Protein AF-A0A7C5RI23-F1 (afdb_monomer)

Structure (mmCIF, N/CA/C/O backbone):
data_AF-A0A7C5RI23-F1
#
_entry.id   AF-A0A7C5RI23-F1
#
loop_
_atom_site.group_PDB
_atom_site.id
_atom_site.type_symbol
_atom_site.label_atom_id
_atom_site.label_alt_id
_atom_site.label_comp_id
_atom_site.label_asym_id
_atom_site.label_entity_id
_atom_site.label_seq_id
_atom_site.pdbx_PDB_ins_code
_atom_site.Cartn_x
_atom_site.Cartn_y
_atom_site.Cartn_z
_atom_site.occupancy
_atom_site.B_iso_or_equiv
_atom_site.auth_seq_id
_atom_site.auth_comp_id
_atom_site.auth_asym_id
_atom_site.auth_atom_id
_atom_site.pdbx_PDB_model_nu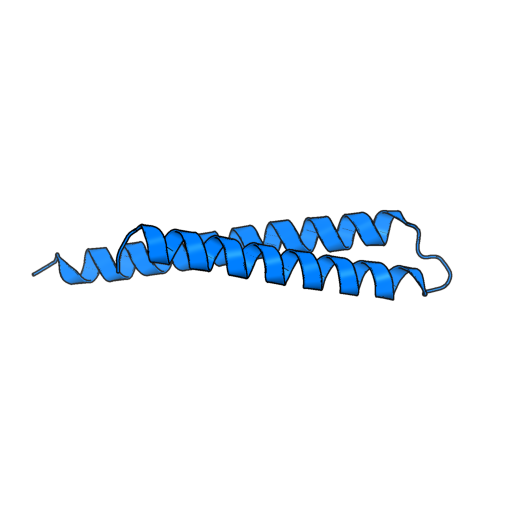m
ATOM 1 N N . MET A 1 1 ? -12.442 1.683 21.213 1.00 52.06 1 MET A N 1
ATOM 2 C CA . MET A 1 1 ? -11.221 2.123 20.511 1.00 52.06 1 MET A CA 1
ATOM 3 C C . MET A 1 1 ? -11.587 3.446 19.878 1.00 52.06 1 MET A C 1
ATOM 5 O O . MET A 1 1 ? -12.480 3.440 19.039 1.00 52.06 1 MET A O 1
ATOM 9 N N . ASP A 1 2 ? -11.041 4.558 20.370 1.00 55.56 2 ASP A N 1
ATOM 10 C CA . ASP A 1 2 ? -11.424 5.898 19.912 1.00 55.56 2 ASP A CA 1
ATOM 11 C C . ASP A 1 2 ? -11.306 6.016 18.391 1.00 55.56 2 ASP A C 1
ATOM 13 O O . ASP A 1 2 ? -10.357 5.504 17.790 1.00 55.56 2 ASP A O 1
ATOM 17 N N . SER A 1 3 ? -12.251 6.711 17.758 1.00 56.50 3 SER A N 1
ATOM 18 C CA . SER A 1 3 ? -12.321 6.882 16.299 1.00 56.50 3 SER A CA 1
ATOM 19 C C . SER A 1 3 ? -11.019 7.442 15.705 1.00 56.50 3 SER A C 1
ATOM 21 O O . SER A 1 3 ? -10.657 7.122 14.575 1.00 56.50 3 SER A O 1
ATOM 23 N N . LYS A 1 4 ? -10.261 8.210 16.502 1.00 66.88 4 LYS A N 1
ATOM 24 C CA . LYS A 1 4 ? -8.937 8.747 16.152 1.00 66.88 4 LYS A CA 1
ATOM 25 C C . LYS A 1 4 ? -7.866 7.661 16.005 1.00 66.88 4 LYS A C 1
ATOM 27 O O . LYS A 1 4 ? -7.021 7.764 15.123 1.00 66.88 4 LYS A O 1
ATOM 32 N N . GLY A 1 5 ? -7.920 6.605 16.819 1.00 67.44 5 GLY A N 1
ATOM 33 C CA . GLY A 1 5 ? -7.006 5.467 16.719 1.00 67.44 5 GLY A CA 1
ATOM 34 C C . GLY A 1 5 ? -7.222 4.688 15.423 1.00 67.44 5 GLY A C 1
ATOM 35 O O . GLY A 1 5 ? -6.264 4.448 14.694 1.00 67.44 5 GLY A O 1
ATOM 36 N N . LYS A 1 6 ? -8.482 4.374 15.082 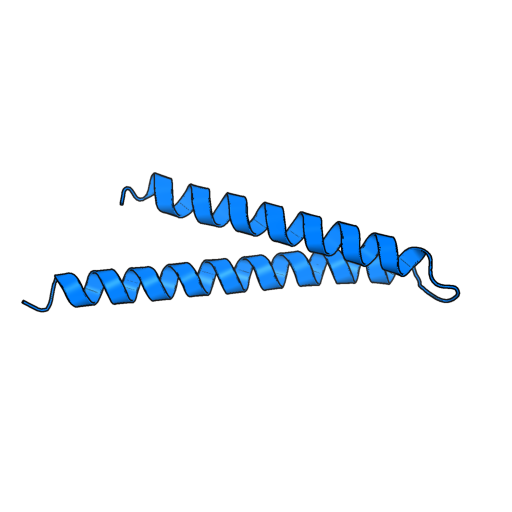1.00 65.44 6 LYS A N 1
ATOM 37 C CA . LYS A 1 6 ? -8.840 3.643 13.848 1.00 65.44 6 LYS A CA 1
ATOM 38 C C . LYS A 1 6 ? -8.343 4.357 12.582 1.00 65.44 6 LYS A C 1
ATOM 40 O O . LYS A 1 6 ? -7.749 3.717 11.720 1.00 65.44 6 LYS A O 1
ATOM 45 N N . ILE A 1 7 ? -8.516 5.680 12.499 1.00 72.75 7 ILE A N 1
ATOM 46 C CA . ILE A 1 7 ? -8.038 6.484 11.360 1.00 72.75 7 ILE A CA 1
ATOM 47 C C . ILE A 1 7 ? -6.507 6.436 11.253 1.00 72.75 7 ILE A C 1
ATOM 49 O O . ILE A 1 7 ? -5.978 6.257 10.159 1.00 72.75 7 ILE A O 1
ATOM 53 N N . ASN A 1 8 ? -5.790 6.524 12.376 1.00 75.06 8 ASN A N 1
ATOM 54 C CA . ASN A 1 8 ? -4.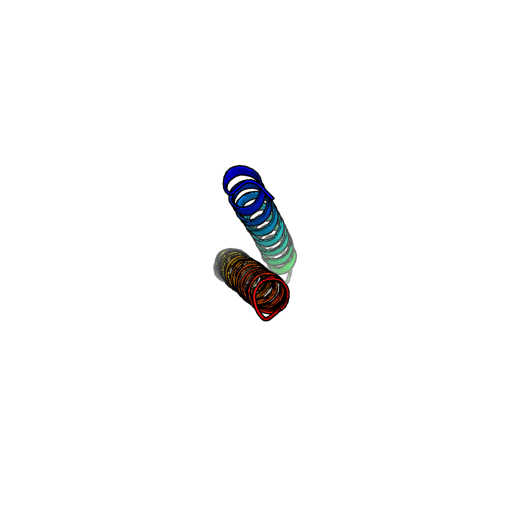328 6.516 12.366 1.00 75.06 8 ASN A CA 1
ATOM 55 C C . ASN A 1 8 ? -3.757 5.183 11.849 1.00 75.06 8 ASN A C 1
ATOM 57 O O . ASN A 1 8 ? -2.835 5.180 11.039 1.00 75.06 8 ASN A O 1
ATOM 61 N N . TYR A 1 9 ? -4.345 4.046 12.240 1.00 75.50 9 TYR A N 1
ATOM 62 C CA . TYR A 1 9 ? -3.925 2.737 11.724 1.00 75.50 9 TYR A CA 1
ATOM 63 C C . TYR A 1 9 ? -4.155 2.602 10.215 1.00 75.50 9 TYR A C 1
ATOM 65 O O . TYR A 1 9 ? -3.282 2.101 9.511 1.00 75.50 9 TYR A O 1
ATOM 73 N N . ILE A 1 10 ? -5.291 3.083 9.706 1.00 79.12 10 ILE A N 1
ATOM 74 C CA . ILE A 1 10 ? -5.605 3.073 8.269 1.00 79.12 10 ILE A CA 1
ATOM 75 C C . ILE A 1 10 ? -4.572 3.877 7.471 1.00 79.12 10 ILE A C 1
ATOM 77 O O . ILE A 1 10 ? -4.080 3.410 6.439 1.00 79.12 10 ILE A O 1
ATOM 81 N N . VAL A 1 11 ? -4.221 5.066 7.964 1.00 79.88 11 VAL A N 1
ATOM 82 C CA . VAL A 1 11 ? -3.238 5.948 7.324 1.00 79.88 11 VAL A CA 1
ATOM 83 C C . VAL A 1 11 ? -1.856 5.297 7.319 1.00 79.88 11 VAL A C 1
ATOM 85 O O . VAL A 1 11 ? -1.229 5.215 6.266 1.00 79.88 11 VAL A O 1
ATOM 88 N N . VAL A 1 12 ? -1.408 4.760 8.458 1.00 82.75 12 VAL A N 1
ATOM 89 C CA . VAL A 1 12 ? -0.102 4.092 8.571 1.00 82.75 12 VAL A CA 1
ATOM 90 C C . VAL A 1 12 ? -0.007 2.894 7.624 1.00 82.75 12 VAL A C 1
ATOM 92 O O . VAL A 1 12 ? 0.960 2.791 6.873 1.00 82.75 12 VAL A O 1
ATOM 95 N N . PHE A 1 13 ? -1.016 2.019 7.592 1.00 78.62 13 PHE A N 1
ATOM 96 C CA . PHE A 1 13 ? -1.016 0.870 6.682 1.00 78.62 13 PHE A CA 1
ATOM 97 C C . PHE A 1 13 ? -0.999 1.290 5.210 1.00 78.62 13 PHE A C 1
ATOM 99 O O . PHE A 1 13 ? -0.239 0.725 4.426 1.00 78.62 13 PHE A O 1
ATOM 106 N N . SER A 1 14 ? -1.782 2.303 4.838 1.00 77.38 14 SER A N 1
ATOM 107 C CA . SER A 1 14 ? -1.807 2.807 3.460 1.00 77.38 14 SER A CA 1
ATOM 108 C C . SER A 1 14 ? -0.437 3.346 3.029 1.00 77.38 14 SER A C 1
ATOM 110 O O . SER A 1 14 ? 0.021 3.041 1.930 1.00 77.38 14 SER A O 1
ATOM 112 N N . ILE A 1 15 ? 0.254 4.078 3.912 1.00 83.12 15 ILE A N 1
ATOM 113 C CA . ILE A 1 15 ? 1.611 4.589 3.658 1.00 83.12 15 ILE A CA 1
ATOM 114 C C . ILE A 1 15 ? 2.605 3.434 3.488 1.00 83.12 15 ILE A C 1
ATOM 116 O O . ILE A 1 15 ? 3.390 3.434 2.541 1.00 83.12 15 ILE A O 1
ATOM 120 N N . VAL A 1 16 ? 2.554 2.425 4.362 1.00 86.81 16 VAL A N 1
ATOM 121 C CA . VAL A 1 16 ? 3.451 1.259 4.294 1.00 86.81 16 VAL A CA 1
ATOM 122 C C . VAL A 1 16 ? 3.289 0.512 2.968 1.00 86.81 16 VAL A C 1
ATOM 124 O O . VAL A 1 16 ? 4.281 0.231 2.297 1.00 86.81 16 VAL A O 1
ATOM 127 N N . PHE A 1 17 ? 2.054 0.236 2.547 1.00 82.56 17 PHE A N 1
ATOM 128 C CA . PHE A 1 17 ? 1.798 -0.456 1.282 1.00 82.56 17 PHE A CA 1
ATOM 129 C C . PHE A 1 17 ? 2.197 0.374 0.054 1.00 82.56 17 PHE A C 1
ATOM 131 O O . PHE A 1 17 ? 2.723 -0.187 -0.908 1.00 82.56 17 PHE A O 1
ATOM 138 N N . ALA A 1 18 ? 2.021 1.698 0.09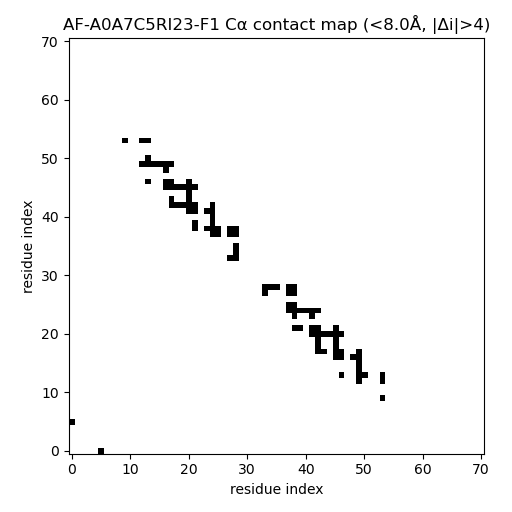4 1.00 78.00 18 ALA A N 1
ATOM 139 C CA . ALA A 1 18 ? 2.490 2.584 -0.969 1.00 78.00 18 ALA A CA 1
ATOM 140 C C . ALA A 1 18 ? 4.024 2.564 -1.100 1.00 78.00 18 ALA A C 1
ATOM 142 O O . ALA A 1 18 ? 4.542 2.475 -2.213 1.00 78.00 18 ALA A O 1
ATOM 143 N N . ILE A 1 19 ? 4.753 2.575 0.023 1.00 84.88 19 ILE A N 1
ATOM 144 C CA . ILE A 1 19 ? 6.221 2.479 0.039 1.00 84.88 19 ILE A CA 1
ATOM 145 C C . ILE A 1 19 ? 6.683 1.126 -0.513 1.00 84.88 19 ILE A C 1
ATOM 147 O O . ILE A 1 19 ? 7.571 1.085 -1.361 1.00 84.88 19 ILE A O 1
ATOM 151 N N . ILE A 1 20 ? 6.061 0.020 -0.090 1.00 86.31 20 ILE A N 1
ATOM 152 C CA . ILE A 1 20 ? 6.388 -1.323 -0.596 1.00 86.31 20 ILE A CA 1
ATOM 153 C C . ILE A 1 20 ? 6.143 -1.407 -2.108 1.00 86.31 20 ILE A C 1
ATOM 155 O O . ILE A 1 20 ? 7.001 -1.898 -2.841 1.00 86.31 20 ILE A O 1
ATOM 159 N N . GLY A 1 21 ? 5.005 -0.891 -2.584 1.00 81.81 21 GLY A N 1
ATOM 160 C CA . GLY A 1 21 ? 4.678 -0.841 -4.011 1.00 81.81 21 GLY A CA 1
ATOM 161 C C . GLY A 1 21 ? 5.677 -0.009 -4.818 1.00 81.81 21 GLY A C 1
ATOM 162 O O . GLY A 1 21 ? 6.101 -0.429 -5.893 1.00 81.81 21 GLY A O 1
ATOM 163 N N . PHE A 1 22 ? 6.119 1.127 -4.273 1.00 78.88 22 PHE A N 1
ATOM 164 C CA . PHE A 1 22 ? 7.139 1.976 -4.889 1.00 78.88 22 PHE A CA 1
ATOM 165 C C . PHE A 1 22 ? 8.508 1.285 -4.965 1.00 78.88 22 PHE A C 1
ATOM 167 O O . PHE A 1 22 ? 9.127 1.271 -6.026 1.00 78.88 22 PHE A O 1
ATOM 174 N N . ILE A 1 23 ? 8.965 0.664 -3.871 1.00 85.69 23 ILE A N 1
ATOM 175 C CA . ILE A 1 23 ? 10.241 -0.070 -3.825 1.00 85.69 23 ILE A CA 1
ATOM 176 C C . ILE A 1 23 ? 10.215 -1.252 -4.797 1.00 85.69 23 ILE A C 1
ATOM 178 O O . ILE A 1 23 ? 11.171 -1.462 -5.541 1.00 85.69 23 ILE A O 1
ATOM 182 N N . SER A 1 24 ? 9.111 -2.003 -4.820 1.00 82.94 24 SER A N 1
ATOM 183 C CA . SER A 1 24 ? 8.928 -3.115 -5.751 1.00 82.94 24 SER A CA 1
ATOM 184 C C . SER A 1 24 ? 8.955 -2.626 -7.200 1.00 82.94 24 SER A C 1
ATOM 186 O O . SER A 1 24 ? 9.726 -3.150 -8.001 1.00 82.94 24 SER A O 1
ATOM 188 N N . GLY A 1 25 ? 8.200 -1.571 -7.523 1.00 81.81 25 GLY A N 1
ATOM 189 C CA . GLY A 1 25 ? 8.197 -0.957 -8.851 1.00 81.81 25 GLY A CA 1
ATOM 190 C C . GLY A 1 25 ? 9.578 -0.455 -9.282 1.00 81.81 25 GLY A C 1
ATOM 191 O O . GLY A 1 25 ? 9.981 -0.694 -10.417 1.00 81.81 25 GLY A O 1
ATOM 192 N N . TYR A 1 26 ? 10.337 0.166 -8.372 1.00 81.25 26 TYR A N 1
ATOM 193 C CA . TYR A 1 26 ? 11.715 0.597 -8.622 1.00 81.25 26 TYR A CA 1
ATOM 194 C C . TYR A 1 26 ? 12.645 -0.591 -8.893 1.00 81.25 26 TYR A C 1
ATOM 196 O O . TYR A 1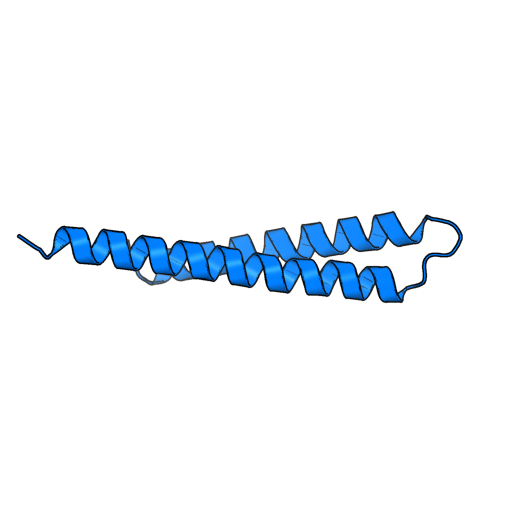 26 ? 13.402 -0.566 -9.858 1.00 81.25 26 TYR A O 1
ATOM 204 N N . PHE A 1 27 ? 12.546 -1.675 -8.119 1.00 82.00 27 PHE A N 1
ATOM 205 C CA . PHE A 1 27 ? 13.335 -2.885 -8.361 1.00 82.00 27 PHE A CA 1
ATOM 206 C C . PHE A 1 27 ? 13.079 -3.471 -9.758 1.00 82.00 27 PHE A C 1
ATOM 208 O O . PHE A 1 27 ? 14.014 -3.864 -10.453 1.00 82.00 27 PHE A O 1
ATOM 215 N N . PHE A 1 28 ? 11.823 -3.454 -10.213 1.00 79.06 28 PHE A N 1
ATOM 216 C CA . PHE A 1 28 ? 11.476 -3.914 -11.556 1.00 79.06 28 PHE A CA 1
ATOM 217 C C . PHE A 1 28 ? 12.046 -3.041 -12.674 1.00 79.06 28 PHE A C 1
ATOM 219 O O . PHE A 1 28 ? 12.215 -3.565 -13.768 1.00 79.06 28 PHE A O 1
ATOM 226 N N . THR A 1 29 ? 12.395 -1.773 -12.420 1.00 79.62 29 THR A N 1
ATOM 227 C CA . THR A 1 29 ? 13.020 -0.903 -13.438 1.00 79.62 29 THR A CA 1
ATOM 228 C C . THR A 1 29 ? 14.472 -1.254 -13.780 1.00 79.62 29 THR A C 1
ATOM 230 O O . THR A 1 29 ? 14.993 -0.770 -14.782 1.00 79.62 29 THR A O 1
ATOM 233 N N . PHE A 1 30 ? 15.129 -2.115 -12.992 1.00 79.94 30 PHE A N 1
ATOM 234 C CA . PHE A 1 30 ? 16.482 -2.602 -13.289 1.00 79.94 30 PHE A CA 1
ATOM 235 C C . PHE A 1 30 ? 16.508 -3.776 -14.274 1.00 79.94 30 PHE A C 1
ATOM 237 O O . PHE A 1 30 ? 17.585 -4.171 -14.723 1.00 79.94 30 PHE A O 1
ATOM 244 N N . PHE A 1 31 ? 15.352 -4.354 -14.617 1.00 79.12 31 PHE A N 1
ATOM 245 C CA . PHE A 1 31 ? 15.298 -5.459 -15.566 1.00 79.12 31 PHE A CA 1
ATOM 246 C C . PHE A 1 31 ? 15.374 -4.942 -17.010 1.00 79.12 31 PHE A C 1
ATOM 248 O O . PHE A 1 31 ? 14.628 -4.043 -17.395 1.00 79.12 31 PHE A O 1
ATOM 255 N N . PRO A 1 32 ? 16.236 -5.508 -17.868 1.00 67.69 32 PRO A N 1
ATOM 256 C CA . PRO A 1 32 ? 16.304 -5.091 -19.264 1.00 67.69 32 PRO A CA 1
ATOM 257 C C . PRO A 1 32 ? 14.948 -5.327 -19.954 1.00 67.69 32 PRO A C 1
ATOM 259 O O . PRO A 1 32 ? 14.447 -6.449 -19.992 1.00 67.69 32 PRO A O 1
ATOM 262 N N . GLY A 1 33 ? 14.341 -4.251 -20.469 1.00 74.19 33 GLY A N 1
ATOM 263 C CA . GLY A 1 33 ? 13.002 -4.256 -21.078 1.00 74.19 33 GLY A CA 1
ATOM 264 C C . GLY A 1 33 ? 11.882 -3.682 -20.198 1.00 74.19 33 GLY A C 1
ATOM 265 O O . GLY A 1 33 ? 10.757 -3.520 -20.673 1.00 74.19 33 GLY A O 1
ATOM 266 N N . SER A 1 34 ? 12.159 -3.329 -18.940 1.00 73.50 34 SER A N 1
ATOM 267 C CA . SER A 1 34 ? 11.187 -2.660 -18.074 1.00 73.50 34 SER A CA 1
ATOM 268 C C . SER A 1 34 ? 11.081 -1.164 -18.382 1.00 73.50 34 SER A C 1
ATOM 270 O O . SER A 1 34 ? 12.077 -0.443 -18.359 1.00 73.50 34 SER A O 1
ATOM 272 N N . ASN A 1 35 ? 9.863 -0.678 -18.618 1.00 74.94 35 ASN A N 1
ATOM 273 C CA . ASN A 1 35 ? 9.578 0.748 -18.791 1.00 74.94 35 ASN A CA 1
ATOM 274 C C . ASN A 1 35 ? 9.290 1.425 -17.441 1.00 74.94 35 ASN A C 1
ATOM 276 O O . ASN A 1 35 ? 8.754 0.788 -16.535 1.00 74.94 35 ASN A O 1
ATOM 280 N N . PHE A 1 36 ? 9.513 2.743 -17.342 1.00 77.75 36 PHE A N 1
ATOM 281 C CA . PHE A 1 36 ? 9.126 3.572 -16.181 1.00 77.75 36 PHE A CA 1
ATOM 282 C C . PHE A 1 36 ? 7.654 3.398 -15.750 1.00 77.75 36 PHE A C 1
ATOM 284 O O . PHE A 1 36 ? 7.313 3.618 -14.591 1.00 77.75 36 PHE A O 1
ATOM 291 N N . ILE A 1 37 ? 6.786 2.937 -16.658 1.00 80.88 37 ILE A N 1
ATOM 292 C CA . ILE A 1 37 ? 5.396 2.538 -16.389 1.00 80.88 37 ILE A CA 1
ATOM 293 C C . ILE A 1 37 ? 5.282 1.502 -15.258 1.00 80.88 37 ILE A C 1
ATOM 295 O O . ILE A 1 37 ? 4.332 1.568 -14.484 1.00 80.88 37 ILE A O 1
ATOM 299 N N . LEU A 1 38 ? 6.241 0.583 -15.112 1.00 79.56 38 LEU A N 1
ATOM 300 C CA . LEU A 1 38 ? 6.234 -0.432 -14.048 1.00 79.56 38 LEU A CA 1
ATOM 301 C C . LEU A 1 38 ? 6.363 0.179 -12.649 1.00 79.56 38 LEU A C 1
ATOM 303 O O . LEU A 1 38 ? 5.822 -0.364 -11.688 1.00 79.56 38 LEU A O 1
ATOM 307 N N . LEU A 1 39 ? 7.014 1.336 -12.543 1.00 79.25 39 LEU A N 1
ATOM 308 C CA . LEU A 1 39 ? 7.173 2.062 -11.289 1.00 79.25 39 LEU A CA 1
ATOM 309 C C . LEU A 1 39 ? 5.835 2.680 -10.854 1.00 79.25 39 LEU A C 1
ATOM 311 O O . LEU A 1 39 ? 5.402 2.500 -9.715 1.00 79.25 39 LEU A O 1
ATOM 315 N N . PHE A 1 40 ? 5.123 3.309 -11.795 1.00 80.88 40 PHE A N 1
ATOM 316 C CA . PHE A 1 40 ? 3.765 3.816 -11.572 1.00 80.88 40 PHE A CA 1
ATOM 317 C C . PHE A 1 40 ? 2.761 2.692 -11.310 1.00 80.88 40 PHE A C 1
ATOM 319 O O . PHE A 1 40 ? 1.903 2.830 -10.441 1.00 80.88 40 PHE A O 1
ATOM 326 N N . LEU A 1 41 ? 2.888 1.567 -12.016 1.00 84.19 41 LEU A N 1
ATOM 327 C CA . LEU A 1 41 ? 2.033 0.401 -11.822 1.00 84.19 41 LEU A CA 1
ATOM 328 C C . LEU A 1 41 ? 2.239 -0.216 -10.432 1.00 84.19 41 LEU A C 1
ATOM 330 O O . LEU A 1 41 ? 1.262 -0.482 -9.739 1.00 84.19 41 LEU A O 1
ATOM 334 N N . GLY A 1 42 ? 3.490 -0.384 -9.993 1.00 81.94 42 GLY A N 1
ATOM 335 C CA . GLY A 1 42 ? 3.817 -0.884 -8.655 1.00 81.94 42 GLY A CA 1
ATOM 336 C C . GLY A 1 42 ? 3.286 0.024 -7.545 1.00 81.94 42 GLY A C 1
ATOM 337 O O . GLY A 1 42 ? 2.667 -0.451 -6.593 1.00 81.94 42 GLY A O 1
ATOM 338 N N . PHE A 1 43 ? 3.438 1.342 -7.703 1.00 79.81 43 PHE A N 1
ATOM 339 C CA . PHE A 1 43 ? 2.870 2.324 -6.781 1.00 79.81 43 PHE A CA 1
ATOM 340 C C . PHE A 1 43 ? 1.335 2.270 -6.741 1.00 79.81 43 PHE A C 1
ATOM 342 O O . PHE A 1 43 ? 0.744 2.225 -5.660 1.00 79.81 43 PHE A O 1
ATOM 349 N N . PHE A 1 44 ? 0.683 2.212 -7.907 1.00 84.69 44 PHE A N 1
ATOM 350 C CA . PHE A 1 44 ? -0.773 2.126 -8.012 1.00 84.69 44 PHE A CA 1
ATOM 351 C C . PHE A 1 44 ? -1.317 0.853 -7.354 1.00 84.69 44 PHE A C 1
ATOM 353 O O . PHE A 1 44 ? -2.238 0.925 -6.541 1.00 84.69 44 PHE A O 1
ATOM 360 N N . VAL A 1 45 ? -0.707 -0.305 -7.629 1.00 86.75 45 VAL A N 1
ATOM 361 C CA . VAL A 1 45 ? -1.074 -1.578 -6.988 1.00 86.75 45 VAL A CA 1
ATOM 362 C C . VAL A 1 45 ? -0.866 -1.507 -5.473 1.00 86.75 45 VAL A C 1
ATOM 364 O O . VAL A 1 45 ? -1.730 -1.964 -4.726 1.00 86.75 45 VAL A O 1
ATOM 367 N N . GLY A 1 46 ? 0.222 -0.885 -5.008 1.00 83.31 46 GLY A N 1
ATOM 368 C CA . GLY A 1 46 ? 0.475 -0.653 -3.584 1.00 83.31 46 GLY A CA 1
ATOM 369 C C . GLY A 1 46 ? -0.640 0.149 -2.905 1.00 83.31 46 GLY A C 1
ATOM 370 O O . GLY A 1 46 ? -1.151 -0.270 -1.868 1.00 83.31 46 GLY A O 1
ATOM 371 N N . ILE A 1 47 ? -1.083 1.255 -3.513 1.00 83.38 47 ILE A N 1
ATOM 372 C CA . ILE A 1 47 ? -2.203 2.060 -2.994 1.00 83.38 47 ILE A CA 1
ATOM 373 C C . ILE A 1 47 ? -3.496 1.244 -2.957 1.00 83.38 47 ILE A C 1
ATOM 375 O O . ILE A 1 47 ? -4.194 1.246 -1.942 1.00 83.38 47 ILE A O 1
ATOM 379 N N . VAL A 1 48 ? -3.816 0.543 -4.046 1.00 87.56 48 VAL A N 1
ATOM 380 C CA . VAL A 1 48 ? -5.046 -0.252 -4.152 1.00 87.56 48 VAL A CA 1
ATOM 381 C C . VAL A 1 48 ? -5.068 -1.340 -3.078 1.00 87.56 48 VAL A C 1
ATOM 383 O O . VAL A 1 48 ? -6.049 -1.454 -2.344 1.00 87.56 48 VAL A O 1
ATOM 386 N N . LEU A 1 49 ? -3.975 -2.089 -2.909 1.00 85.75 49 LEU A N 1
ATOM 387 C CA . LEU A 1 49 ? -3.858 -3.102 -1.858 1.00 85.75 49 LEU A CA 1
ATOM 388 C C . LEU A 1 49 ? -3.966 -2.492 -0.456 1.00 85.75 49 LEU A C 1
ATOM 390 O O . LEU A 1 49 ? -4.701 -3.023 0.376 1.00 85.75 49 LEU A O 1
ATOM 394 N N . GLY A 1 50 ? -3.304 -1.361 -0.203 1.00 82.38 50 GLY A N 1
ATOM 395 C CA . GLY A 1 50 ? -3.415 -0.639 1.066 1.00 82.38 50 GLY A CA 1
ATOM 396 C C . GLY A 1 50 ? -4.858 -0.232 1.382 1.00 82.38 50 GLY A C 1
ATOM 397 O O . GLY A 1 50 ? -5.332 -0.436 2.502 1.00 82.38 50 GLY A O 1
ATOM 398 N N . PHE A 1 51 ? -5.590 0.255 0.376 1.00 83.44 51 PHE A N 1
ATOM 399 C CA . PHE A 1 51 ? -7.007 0.588 0.494 1.00 83.44 51 PHE A CA 1
ATOM 400 C C . PHE A 1 51 ? -7.866 -0.645 0.800 1.00 83.44 51 PHE A C 1
ATOM 402 O O . PHE A 1 51 ? -8.672 -0.610 1.730 1.00 83.44 51 PHE A O 1
ATOM 409 N N . PHE A 1 52 ? -7.669 -1.756 0.083 1.00 86.62 52 PHE A N 1
ATOM 410 C CA . PHE A 1 52 ? -8.406 -3.001 0.325 1.00 86.62 52 PHE A CA 1
ATOM 411 C C . PHE A 1 52 ? -8.149 -3.574 1.723 1.00 86.62 52 PHE A C 1
ATOM 413 O O . PHE A 1 52 ? -9.090 -3.985 2.400 1.00 86.62 52 PHE A O 1
ATOM 420 N N . VAL A 1 53 ? -6.898 -3.574 2.189 1.00 83.75 53 VAL A N 1
ATOM 421 C CA . VAL A 1 53 ? -6.542 -4.043 3.539 1.00 83.75 53 VAL A CA 1
ATOM 422 C C . VAL A 1 53 ? -7.193 -3.162 4.604 1.00 83.75 53 VAL A C 1
ATOM 424 O O . VAL A 1 53 ? -7.805 -3.676 5.541 1.00 83.75 53 VAL A O 1
ATOM 427 N N . SER A 1 54 ? -7.119 -1.841 4.436 1.00 80.00 54 SER A N 1
ATOM 428 C CA . SER A 1 54 ? -7.789 -0.869 5.305 1.00 80.00 54 SER A CA 1
ATOM 429 C C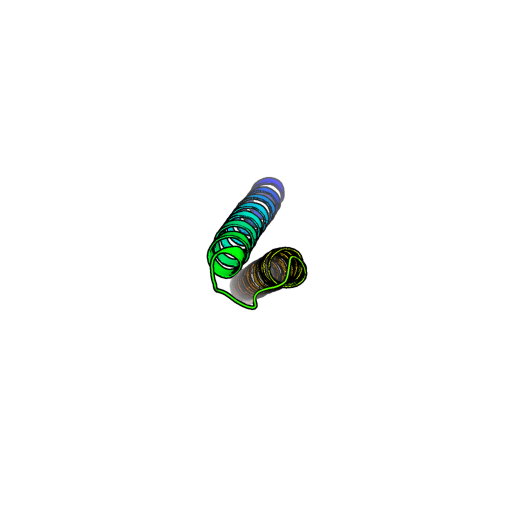 . SER A 1 54 ? -9.304 -1.105 5.366 1.00 80.00 54 SER A C 1
ATOM 431 O O . SER A 1 54 ? -9.889 -1.193 6.451 1.00 80.00 54 SER A O 1
ATOM 433 N N . TRP A 1 55 ? -9.932 -1.299 4.205 1.00 83.31 55 TRP A N 1
ATOM 434 C CA . TRP A 1 55 ? -11.353 -1.607 4.092 1.00 83.31 55 TRP A CA 1
ATOM 435 C C . TRP A 1 55 ? -11.716 -2.898 4.834 1.00 83.31 55 TRP A C 1
ATOM 437 O O . TRP A 1 55 ? -12.679 -2.931 5.601 1.00 83.31 55 TRP A O 1
ATOM 447 N N . PHE A 1 56 ? -10.916 -3.954 4.668 1.00 84.81 56 PHE A N 1
ATOM 448 C CA . PHE A 1 56 ? -11.150 -5.243 5.317 1.00 84.81 56 PHE A CA 1
ATOM 449 C C . PHE A 1 56 ? -11.022 -5.160 6.844 1.00 84.81 56 PHE A C 1
ATOM 451 O O . PHE A 1 56 ? -11.819 -5.752 7.575 1.00 84.81 56 PHE A O 1
ATOM 458 N N . ILE A 1 57 ? -10.048 -4.392 7.343 1.00 82.12 57 ILE A N 1
ATOM 459 C CA . ILE A 1 57 ? -9.899 -4.120 8.779 1.00 82.12 57 ILE A CA 1
ATOM 460 C C . ILE A 1 57 ? -11.137 -3.392 9.310 1.00 82.12 57 ILE A C 1
ATOM 462 O O . ILE A 1 57 ? -11.657 -3.780 10.356 1.00 82.12 57 ILE A O 1
ATOM 466 N N . ASN A 1 58 ? -11.642 -2.398 8.574 1.00 81.12 58 ASN A N 1
ATOM 467 C CA . ASN A 1 58 ? -12.837 -1.652 8.956 1.00 81.12 58 ASN A CA 1
ATOM 468 C C . ASN A 1 58 ? -14.078 -2.560 9.034 1.00 81.12 58 ASN A C 1
ATOM 470 O O . ASN A 1 58 ? -14.770 -2.572 10.050 1.00 81.12 58 ASN A O 1
ATOM 474 N N . LEU A 1 59 ? -14.309 -3.403 8.019 1.00 83.56 59 LEU A N 1
ATOM 475 C CA . LEU A 1 59 ? -15.399 -4.387 8.040 1.00 83.56 59 LEU A CA 1
ATOM 476 C C . LEU A 1 59 ? -15.288 -5.341 9.236 1.00 83.56 59 LEU A C 1
ATOM 478 O O . LEU A 1 59 ? -16.265 -5.558 9.955 1.00 83.56 59 LEU A O 1
ATOM 482 N N . ARG A 1 60 ? -14.083 -5.861 9.502 1.00 83.81 60 ARG A N 1
ATOM 483 C CA . ARG A 1 60 ? -13.831 -6.745 10.647 1.00 83.81 60 ARG A CA 1
ATOM 484 C C . ARG A 1 60 ? -14.130 -6.058 11.980 1.00 83.81 60 ARG A C 1
ATOM 486 O O . ARG A 1 60 ? -14.620 -6.710 12.903 1.00 83.81 60 ARG A O 1
ATOM 493 N N . ASP A 1 61 ? -13.816 -4.773 12.103 1.00 79.31 61 ASP A N 1
ATOM 494 C CA . ASP A 1 61 ? -14.094 -4.002 13.311 1.00 79.31 61 ASP A CA 1
ATOM 495 C C . ASP A 1 61 ? -15.595 -3.748 13.486 1.00 79.31 61 ASP A C 1
ATOM 497 O O . ASP A 1 61 ? -16.099 -3.933 14.592 1.00 79.31 61 ASP A O 1
ATOM 501 N N . ILE A 1 62 ? -16.322 -3.429 12.410 1.00 80.69 62 ILE A N 1
ATOM 502 C CA . ILE A 1 62 ? -17.789 -3.295 12.427 1.00 80.69 62 ILE A CA 1
ATOM 503 C C . ILE A 1 62 ? -18.448 -4.610 12.872 1.00 80.69 62 ILE A C 1
ATOM 505 O O . ILE A 1 62 ? -19.354 -4.599 13.704 1.00 80.69 62 ILE A O 1
ATOM 509 N N . ASP A 1 63 ? -17.970 -5.756 12.385 1.00 82.69 63 ASP A N 1
ATOM 510 C CA . ASP A 1 63 ? -18.499 -7.069 12.778 1.00 82.69 63 ASP A CA 1
ATOM 511 C C . ASP A 1 63 ? -18.167 -7.451 14.227 1.00 82.69 63 ASP A C 1
ATOM 513 O O . ASP A 1 63 ? -18.954 -8.120 14.906 1.00 82.69 63 ASP A O 1
ATOM 517 N N . LYS A 1 64 ? -16.998 -7.049 14.740 1.00 79.81 64 LYS A N 1
ATOM 518 C CA . LYS A 1 64 ? -16.674 -7.185 16.171 1.00 79.81 64 LYS A CA 1
ATOM 519 C C . LYS A 1 64 ? -17.579 -6.305 17.029 1.00 79.81 64 LYS A C 1
ATOM 521 O O . LYS A 1 64 ? -18.020 -6.743 18.087 1.00 79.81 64 LYS A O 1
ATOM 526 N N . GLU A 1 65 ? -17.863 -5.094 16.566 1.00 79.94 65 GLU A N 1
ATOM 527 C CA . GLU A 1 65 ? -18.718 -4.132 17.254 1.00 79.94 65 GLU A CA 1
ATOM 528 C C . GLU A 1 65 ? -20.169 -4.636 17.301 1.00 79.94 65 GLU A C 1
ATOM 530 O O . GLU A 1 65 ? -20.732 -4.756 18.385 1.00 79.94 65 GLU A O 1
ATOM 535 N N . LYS A 1 66 ? -20.724 -5.113 16.177 1.00 77.56 66 LYS A N 1
ATOM 536 C CA . LYS A 1 66 ? -22.055 -5.752 16.120 1.00 77.56 66 LYS A CA 1
ATOM 537 C C . LYS A 1 66 ? -22.203 -6.954 17.057 1.00 77.56 66 LYS A C 1
ATOM 539 O O . LYS A 1 66 ? -23.257 -7.123 17.663 1.00 77.56 66 LYS A O 1
ATO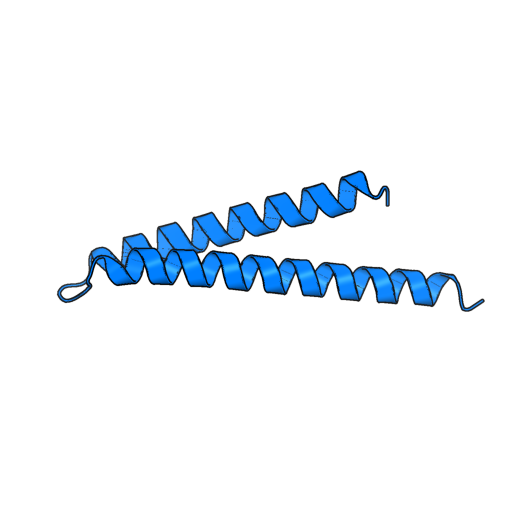M 544 N N . ARG A 1 67 ? -21.162 -7.782 17.213 1.00 73.75 67 ARG A N 1
ATOM 545 C CA . ARG A 1 67 ? -21.182 -8.922 18.152 1.00 73.75 67 ARG A CA 1
ATOM 546 C C . ARG A 1 67 ? -21.268 -8.503 19.620 1.00 73.75 67 ARG A C 1
ATOM 548 O O . ARG A 1 67 ? -21.756 -9.284 20.426 1.00 73.75 67 ARG A O 1
ATOM 555 N N . LYS A 1 68 ? -20.831 -7.292 19.970 1.00 68.38 68 LYS A N 1
ATOM 556 C CA . LYS A 1 68 ? -20.847 -6.793 21.351 1.00 68.38 68 LYS A CA 1
ATOM 557 C C . LYS A 1 68 ? -22.229 -6.301 21.804 1.00 68.38 68 LYS A C 1
ATOM 559 O O . LYS A 1 68 ? -22.492 -6.298 22.998 1.00 68.38 68 LYS A O 1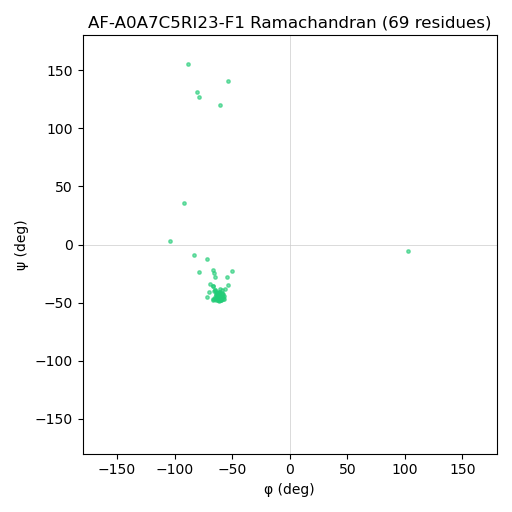
ATOM 564 N N . TYR A 1 69 ? -23.092 -5.909 20.864 1.00 75.88 69 TYR A N 1
ATOM 565 C CA . TYR A 1 69 ? -24.423 -5.338 21.132 1.00 75.88 69 TYR A CA 1
ATOM 566 C C . TYR A 1 69 ? -25.586 -6.313 20.893 1.00 75.88 69 TYR A C 1
ATOM 568 O O . TYR A 1 69 ? -26.739 -5.919 21.013 1.00 75.88 69 TYR A O 1
ATOM 576 N N . LYS A 1 70 ? -25.311 -7.575 20.538 1.00 65.06 70 LYS A N 1
ATOM 577 C CA . LYS A 1 70 ? -26.338 -8.620 20.375 1.00 65.06 70 LYS A CA 1
ATOM 578 C C . LYS A 1 70 ? -26.574 -9.412 21.675 1.00 65.06 70 LYS A C 1
ATOM 580 O O . LYS A 1 70 ? -26.774 -10.624 21.615 1.00 65.06 70 LYS A O 1
ATOM 585 N N . ILE A 1 71 ? -26.499 -8.728 22.818 1.00 58.94 71 ILE A N 1
ATOM 586 C CA . ILE A 1 71 ? -26.837 -9.253 24.150 1.00 58.94 71 ILE A CA 1
ATOM 587 C C . ILE A 1 71 ? -28.072 -8.508 24.635 1.00 58.94 71 ILE A C 1
ATOM 589 O O . ILE A 1 71 ? -28.017 -7.259 24.616 1.00 58.94 71 ILE A O 1
#

Solvent-accessible surface area (backbone atoms only — not comparable to full-atom values): 3733 Å² total; per-residue (Å²): 129,60,74,69,57,59,54,50,54,41,51,52,47,29,52,51,30,27,51,52,15,35,53,52,11,51,61,50,51,74,44,94,89,48,52,77,61,47,30,56,49,25,28,51,52,13,41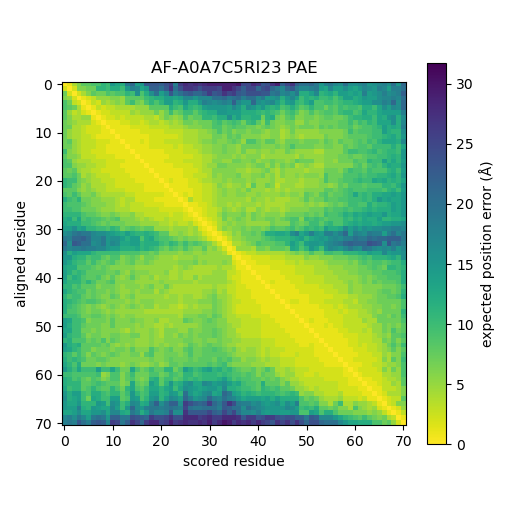,52,50,18,50,52,52,39,51,51,52,50,53,54,49,52,54,54,51,55,65,70,68,76,115

pLDDT: mean 78.33, std 7.55, range [52.06, 87.56]

Radius of gyration: 16.83 Å; Cα contacts (8 Å, |Δi|>4): 52; chains: 1; bounding box: 43×18×45 Å

Foldseek 3Di:
DDPVVLVVVLVVLLVVLLVQLQVVLVVQCPDVPDDNVSNVVSNVVSNVVSVVVSVVVVVVVVVVVVVVPPD

Sequence (71 aa):
MDSKGKINYIVVFSIVFAIIGFISGYFFTFFPGSNFILLFLGFFVGIVLGFFVSWFINLRDIDKEKRKYKI

Mean predicted aligned error: 7.84 Å

Secondary structure (DSSP, 8-state):
--HHHHHHHHHHHHHHHHHHHHHHHHHHTTSTT--THHHHHHHHHHHHHHHHHHHHHHHHHHHHHHHHS--